Protein AF-A0AAU1CJ50-F1 (afdb_monomer)

Solvent-accessible surface area (backbone atoms only — not comparable to full-atom values): 8552 Å² total; per-residue (Å²): 119,63,68,63,53,50,53,51,49,48,51,52,57,50,61,73,61,29,76,66,49,53,54,51,51,51,51,50,52,53,47,51,55,50,50,52,50,53,51,52,48,53,52,51,46,53,56,50,56,58,50,45,58,58,47,55,56,42,44,78,74,64,59,56,73,67,63,52,53,52,50,53,53,50,55,47,50,51,51,51,51,53,52,51,52,53,49,50,50,52,51,50,51,54,45,23,54,51,28,36,74,74,72,71,43,68,76,66,90,72,60,70,73,57,57,51,52,52,53,49,49,53,48,66,51,51,52,54,50,49,51,51,45,54,52,49,64,74,61,55,71,78,66,62,77,69,63,75,76,76,123

Structure (mmCIF, N/CA/C/O backbone):
data_AF-A0AAU1CJ50-F1
#
_entry.id   AF-A0AAU1CJ50-F1
#
loop_
_atom_site.group_PDB
_atom_site.id
_atom_site.type_symbol
_atom_site.label_atom_id
_atom_site.label_alt_id
_atom_site.label_comp_id
_atom_site.label_asym_id
_atom_site.label_entity_id
_atom_site.label_seq_id
_atom_site.pdbx_PDB_ins_code
_atom_site.Cartn_x
_atom_site.Cartn_y
_atom_site.Cartn_z
_atom_site.occupancy
_atom_site.B_iso_or_equiv
_atom_site.auth_seq_id
_atom_site.auth_comp_id
_atom_site.auth_asym_id
_atom_site.auth_atom_id
_atom_site.pdbx_PDB_model_num
ATOM 1 N N . MET A 1 1 ? 45.209 -5.124 -31.151 1.00 57.28 1 MET A N 1
ATOM 2 C CA . MET A 1 1 ? 45.265 -4.950 -29.679 1.00 57.28 1 MET A CA 1
ATOM 3 C C . MET A 1 1 ? 43.941 -4.463 -29.084 1.00 57.28 1 MET A C 1
ATOM 5 O O . MET A 1 1 ? 43.739 -4.663 -27.900 1.00 57.28 1 MET A O 1
ATOM 9 N N . THR A 1 2 ? 43.022 -3.891 -29.872 1.00 67.06 2 THR A N 1
ATOM 10 C CA . THR A 1 2 ? 41.681 -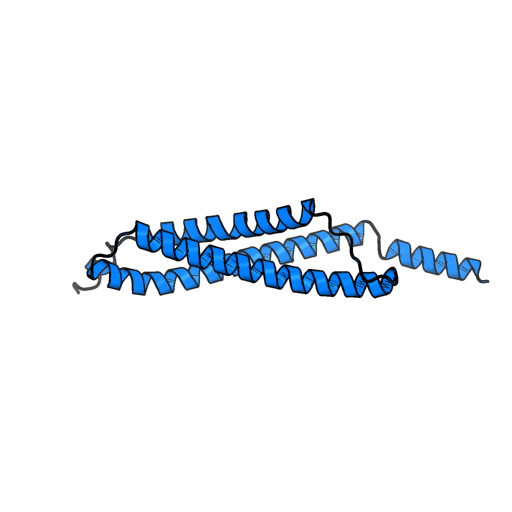3.463 -29.423 1.00 67.06 2 THR A CA 1
ATOM 11 C C . THR A 1 2 ? 40.728 -4.632 -29.157 1.00 67.06 2 THR A C 1
ATOM 13 O O . THR A 1 2 ? 40.098 -4.663 -28.112 1.00 67.06 2 THR A O 1
ATOM 16 N N . SER A 1 3 ? 40.728 -5.658 -30.016 1.00 68.81 3 SER A N 1
ATOM 17 C CA . SER A 1 3 ? 39.866 -6.843 -29.857 1.00 68.81 3 SER A CA 1
ATOM 18 C C . SER A 1 3 ? 40.075 -7.576 -28.522 1.00 68.81 3 SER A C 1
ATOM 20 O O . SER A 1 3 ? 39.105 -7.986 -27.900 1.00 68.81 3 SER A O 1
ATOM 22 N N . THR A 1 4 ? 41.308 -7.707 -28.023 1.00 73.81 4 THR A N 1
ATOM 23 C CA . THR A 1 4 ? 41.567 -8.358 -26.725 1.00 73.81 4 THR A CA 1
ATOM 24 C C . THR A 1 4 ? 41.073 -7.514 -25.546 1.00 73.81 4 THR A C 1
ATOM 26 O O . THR A 1 4 ? 40.629 -8.071 -24.547 1.00 73.81 4 THR A O 1
ATOM 29 N N . ALA A 1 5 ? 41.118 -6.183 -25.665 1.00 70.25 5 ALA A N 1
ATOM 30 C CA . ALA A 1 5 ? 40.579 -5.271 -24.658 1.00 70.25 5 ALA A CA 1
ATOM 31 C C . ALA A 1 5 ? 39.042 -5.276 -24.655 1.00 70.25 5 ALA A C 1
ATOM 33 O O . ALA A 1 5 ? 38.446 -5.276 -23.584 1.00 70.25 5 ALA A O 1
ATOM 34 N N . GLU A 1 6 ? 38.410 -5.363 -25.828 1.00 68.31 6 GLU A N 1
ATOM 35 C CA . GLU A 1 6 ? 36.956 -5.524 -25.968 1.00 68.31 6 GLU A CA 1
ATOM 36 C C . GLU A 1 6 ? 36.487 -6.865 -25.394 1.00 68.31 6 GLU A C 1
ATOM 38 O O . GLU A 1 6 ? 35.589 -6.879 -24.567 1.00 68.31 6 GLU A O 1
ATOM 43 N N . HIS A 1 7 ? 37.167 -7.979 -25.692 1.00 64.75 7 HIS A N 1
ATOM 44 C CA . HIS A 1 7 ? 36.810 -9.287 -25.122 1.00 64.75 7 HIS A CA 1
ATOM 45 C C . HIS A 1 7 ? 37.047 -9.357 -23.605 1.00 64.75 7 HIS A C 1
ATOM 47 O O . HIS A 1 7 ? 36.313 -10.049 -22.907 1.00 64.75 7 HIS A O 1
ATOM 53 N N . ALA A 1 8 ? 38.049 -8.647 -23.075 1.00 67.31 8 ALA A N 1
ATOM 54 C CA . ALA A 1 8 ? 38.261 -8.534 -21.632 1.00 67.31 8 ALA A CA 1
ATOM 55 C C . ALA A 1 8 ? 37.204 -7.639 -20.959 1.00 67.31 8 ALA A C 1
ATOM 57 O O . ALA A 1 8 ? 36.774 -7.949 -19.850 1.00 67.31 8 ALA A O 1
ATOM 58 N N . ALA A 1 9 ? 36.756 -6.570 -21.625 1.00 65.31 9 ALA A N 1
ATOM 59 C CA . ALA A 1 9 ? 35.679 -5.700 -21.157 1.00 65.31 9 ALA A CA 1
ATOM 60 C C . ALA A 1 9 ? 34.306 -6.390 -21.226 1.00 65.31 9 ALA A C 1
ATOM 62 O O . ALA A 1 9 ? 33.539 -6.298 -20.272 1.00 65.31 9 ALA A O 1
ATOM 63 N N . ASP A 1 10 ? 34.030 -7.150 -22.287 1.00 62.19 10 ASP A N 1
ATOM 64 C CA . ASP A 1 10 ? 32.819 -7.958 -22.438 1.00 62.19 10 ASP A CA 1
ATOM 65 C C . ASP A 1 10 ? 32.819 -9.138 -21.460 1.00 62.19 10 ASP A C 1
ATOM 67 O O . ASP A 1 10 ? 31.810 -9.389 -20.806 1.00 62.19 10 ASP A O 1
ATOM 71 N N . ALA A 1 11 ? 33.949 -9.825 -21.253 1.00 62.34 11 ALA A N 1
ATOM 72 C CA . ALA A 1 11 ? 34.062 -10.868 -20.230 1.00 62.34 11 ALA A CA 1
ATOM 73 C C . ALA A 1 11 ? 33.920 -10.303 -18.803 1.00 62.34 11 ALA A C 1
ATOM 75 O O . ALA A 1 11 ? 33.309 -10.946 -17.947 1.00 62.34 11 ALA A O 1
ATOM 76 N N . ALA A 1 12 ? 34.417 -9.090 -18.541 1.00 60.81 12 ALA A N 1
ATOM 77 C CA . ALA A 1 12 ? 34.213 -8.386 -17.273 1.00 60.81 12 ALA A CA 1
ATOM 78 C C . ALA A 1 12 ? 32.758 -7.905 -17.094 1.00 60.81 12 ALA A C 1
ATOM 80 O O . ALA A 1 12 ? 32.198 -8.038 -16.011 1.00 60.81 12 ALA A O 1
ATOM 81 N N . GLY A 1 13 ? 32.105 -7.410 -18.150 1.00 56.44 13 GLY A N 1
ATOM 82 C CA . GLY A 1 13 ? 30.698 -6.988 -18.122 1.00 56.44 13 GLY A CA 1
ATOM 83 C C . GLY A 1 13 ? 29.716 -8.156 -17.986 1.00 56.44 13 GLY A C 1
ATOM 84 O O . GLY A 1 13 ? 28.724 -8.058 -17.262 1.00 56.44 13 GLY A O 1
ATOM 85 N N . THR A 1 14 ? 30.030 -9.290 -18.618 1.00 57.28 14 THR A N 1
ATOM 86 C CA . THR A 1 14 ? 29.217 -10.516 -18.566 1.00 57.28 14 THR A CA 1
ATOM 87 C C . THR A 1 14 ? 29.408 -11.263 -17.241 1.00 57.28 14 THR A C 1
ATOM 89 O O . THR A 1 14 ? 28.458 -11.848 -16.735 1.00 57.28 14 THR A O 1
ATOM 92 N N . SER A 1 15 ? 30.594 -11.196 -16.618 1.00 54.75 15 SER A N 1
ATOM 93 C CA . SER A 1 15 ? 30.850 -11.825 -15.308 1.00 54.75 15 SER A CA 1
ATOM 94 C C . SER A 1 15 ? 30.248 -11.066 -14.117 1.00 54.75 15 SER A C 1
ATOM 96 O O . SER A 1 15 ? 29.893 -11.711 -13.135 1.00 54.75 15 SER A O 1
ATOM 98 N N . VAL A 1 16 ? 30.056 -9.743 -14.218 1.00 60.97 16 VAL A N 1
ATOM 99 C CA . VAL A 1 16 ? 29.367 -8.891 -13.212 1.00 60.97 16 VAL A CA 1
ATOM 100 C C . VAL A 1 16 ? 27.828 -8.977 -13.298 1.00 60.97 16 VAL A C 1
ATOM 102 O O . VAL A 1 16 ? 27.104 -8.462 -12.441 1.00 60.97 16 VAL A O 1
ATOM 105 N N . THR A 1 17 ? 27.309 -9.613 -14.351 1.00 65.50 17 THR A N 1
ATOM 106 C CA . THR A 1 17 ? 25.886 -9.962 -14.505 1.00 65.50 17 THR A CA 1
ATOM 107 C C . THR A 1 17 ? 25.764 -11.474 -14.680 1.00 65.50 17 THR A C 1
ATOM 109 O O . THR A 1 17 ? 25.088 -11.964 -15.581 1.00 65.50 17 THR A O 1
ATOM 112 N N . SER A 1 18 ? 26.471 -12.230 -13.841 1.00 73.38 18 SER A N 1
ATOM 113 C CA . SER A 1 18 ? 26.299 -13.681 -13.802 1.00 73.38 18 SER A CA 1
ATOM 114 C C . SER A 1 18 ? 24.932 -14.009 -13.190 1.00 73.38 18 SER A C 1
ATOM 116 O O . SER A 1 18 ? 24.414 -13.225 -12.389 1.00 73.38 18 SER A O 1
ATOM 118 N N . ASP A 1 19 ? 24.373 -15.196 -13.466 1.00 78.12 19 ASP A N 1
ATOM 119 C CA . ASP A 1 19 ? 23.182 -15.726 -12.759 1.00 78.12 19 ASP A CA 1
ATOM 120 C C . ASP A 1 19 ? 23.312 -15.587 -11.232 1.00 78.12 19 ASP A C 1
ATOM 122 O O . ASP A 1 19 ? 22.329 -15.413 -10.504 1.00 78.12 19 ASP A O 1
ATOM 126 N N . THR A 1 20 ? 24.569 -15.585 -10.776 1.00 82.06 20 THR A N 1
ATOM 127 C CA . THR A 1 20 ? 24.960 -15.343 -9.405 1.00 82.06 20 THR A CA 1
ATOM 128 C C . THR A 1 20 ? 24.490 -14.004 -8.838 1.00 82.06 20 THR A C 1
ATOM 130 O O . THR A 1 20 ? 23.821 -13.928 -7.805 1.00 82.06 20 THR A O 1
ATOM 133 N N . ASP A 1 21 ? 24.805 -12.924 -9.543 1.00 84.94 21 ASP A N 1
ATOM 134 C CA . ASP A 1 21 ? 24.485 -11.563 -9.117 1.00 84.94 21 ASP A CA 1
ATOM 135 C C . ASP A 1 21 ? 22.982 -11.297 -9.184 1.00 84.94 21 ASP A C 1
ATOM 137 O O . ASP A 1 21 ? 22.435 -10.558 -8.362 1.00 84.94 21 ASP A O 1
ATOM 141 N N . VAL A 1 22 ? 22.294 -11.927 -10.140 1.00 85.38 22 VAL A N 1
ATOM 142 C CA . VAL A 1 22 ? 20.846 -11.783 -10.304 1.00 85.38 22 VAL A CA 1
ATOM 143 C C . VAL A 1 22 ? 20.104 -12.374 -9.107 1.00 85.38 22 VAL A C 1
ATOM 145 O O . VAL A 1 22 ? 19.251 -11.685 -8.539 1.00 85.38 22 VAL A O 1
ATOM 148 N N . TRP A 1 23 ? 20.440 -13.597 -8.670 1.00 90.19 23 TRP A N 1
ATOM 149 C CA . TRP A 1 23 ? 19.796 -14.176 -7.481 1.00 90.19 23 TRP A CA 1
ATOM 150 C C . TRP A 1 23 ? 20.132 -13.353 -6.232 1.00 90.19 23 TRP A C 1
ATOM 152 O O . TRP A 1 23 ? 19.252 -13.142 -5.393 1.00 90.19 23 TRP A O 1
ATOM 162 N N . LEU A 1 24 ? 21.384 -12.891 -6.094 1.00 91.69 24 LEU A N 1
ATOM 163 C CA . LEU A 1 24 ? 21.836 -12.175 -4.902 1.00 91.69 24 LEU A CA 1
ATOM 164 C C . LEU A 1 24 ? 21.093 -10.841 -4.757 1.00 91.69 24 LEU A C 1
ATOM 166 O O . LEU A 1 24 ? 20.539 -10.557 -3.694 1.00 91.69 24 LEU A O 1
ATOM 170 N N . ARG A 1 25 ? 20.978 -10.077 -5.853 1.00 89.12 25 ARG A N 1
ATOM 171 C CA . ARG A 1 25 ? 20.198 -8.829 -5.904 1.00 89.12 25 ARG A CA 1
ATOM 172 C C . ARG A 1 25 ? 18.710 -9.075 -5.657 1.00 89.12 25 ARG A C 1
ATOM 174 O O . ARG A 1 25 ? 18.075 -8.316 -4.929 1.00 89.12 25 ARG A O 1
ATOM 181 N N . GLN A 1 26 ? 18.133 -10.141 -6.219 1.00 88.25 26 GLN A N 1
ATOM 182 C CA . GLN A 1 26 ? 16.733 -10.497 -5.951 1.00 88.25 26 GLN A CA 1
ATOM 183 C C . GLN A 1 26 ? 16.504 -10.866 -4.480 1.00 88.25 26 GLN A C 1
ATOM 185 O O . GLN A 1 26 ? 15.498 -10.458 -3.895 1.00 88.25 26 GLN A O 1
ATOM 190 N N . ALA A 1 27 ? 17.431 -11.603 -3.868 1.00 93.38 27 ALA A N 1
ATOM 191 C CA . ALA A 1 27 ? 17.369 -11.966 -2.458 1.00 93.38 27 ALA A CA 1
ATOM 192 C C . ALA A 1 27 ? 17.484 -10.733 -1.549 1.00 93.38 27 ALA A C 1
ATOM 194 O O . ALA A 1 27 ? 16.711 -10.612 -0.594 1.00 93.38 27 ALA A O 1
ATOM 195 N N . GLU A 1 28 ? 18.387 -9.804 -1.871 1.00 94.00 28 GLU A N 1
ATOM 196 C CA . GLU A 1 28 ? 18.545 -8.524 -1.176 1.00 94.00 28 GLU A CA 1
ATOM 197 C C . GLU A 1 28 ? 17.260 -7.690 -1.247 1.00 94.00 28 GLU A C 1
ATOM 199 O O . GLU A 1 28 ? 16.701 -7.329 -0.209 1.00 94.00 28 GLU A O 1
ATOM 204 N N . LEU A 1 29 ? 16.722 -7.462 -2.450 1.00 91.00 29 LEU A N 1
ATOM 205 C CA . LEU A 1 29 ? 15.466 -6.728 -2.634 1.00 91.00 29 LEU A CA 1
ATOM 206 C C . LEU A 1 29 ? 14.309 -7.390 -1.872 1.00 91.00 29 LEU A C 1
ATOM 208 O O . LEU A 1 29 ? 13.539 -6.710 -1.192 1.00 91.00 29 LEU A O 1
ATOM 212 N N . ALA A 1 30 ? 14.207 -8.721 -1.918 1.00 91.06 30 ALA A N 1
ATOM 213 C CA . ALA A 1 30 ? 13.189 -9.458 -1.175 1.00 91.06 30 ALA A CA 1
ATOM 214 C C . ALA A 1 30 ? 13.357 -9.327 0.348 1.00 91.06 30 ALA A C 1
ATOM 216 O O . ALA A 1 30 ? 12.365 -9.324 1.082 1.00 91.06 30 ALA A O 1
ATOM 217 N N . LEU A 1 31 ? 14.590 -9.256 0.856 1.00 96.00 31 LEU A N 1
ATOM 218 C CA . LEU A 1 31 ? 14.859 -9.019 2.274 1.00 96.00 31 LEU A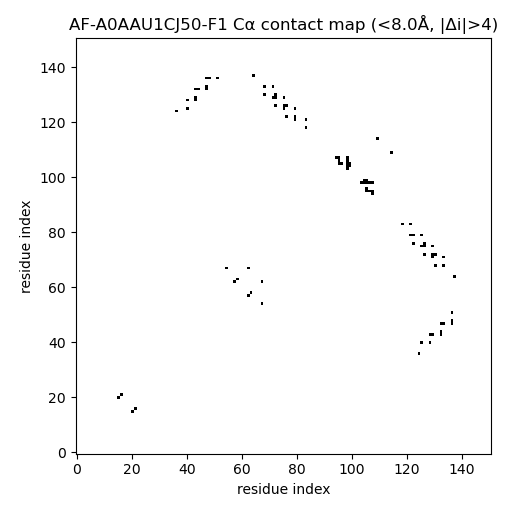 CA 1
ATOM 219 C C . LEU A 1 31 ? 14.467 -7.593 2.679 1.00 96.00 31 LEU A C 1
ATOM 221 O O . LEU A 1 31 ? 13.773 -7.430 3.681 1.00 96.00 31 LEU A O 1
ATOM 225 N N . LEU A 1 32 ? 14.832 -6.587 1.880 1.00 94.25 32 LEU A N 1
ATOM 226 C CA . LEU A 1 32 ? 14.493 -5.182 2.127 1.00 94.25 32 LEU A CA 1
ATOM 227 C C . LEU A 1 32 ? 12.978 -4.956 2.152 1.00 94.25 32 LEU A C 1
ATOM 229 O O . LEU A 1 32 ? 12.464 -4.336 3.082 1.00 94.25 32 LEU A O 1
ATOM 233 N N . VAL A 1 33 ? 12.246 -5.515 1.183 1.00 87.00 33 VAL A N 1
ATOM 234 C CA . VAL A 1 33 ? 10.777 -5.423 1.136 1.00 87.00 33 VAL A CA 1
ATOM 235 C C . VAL A 1 33 ? 10.148 -6.084 2.364 1.00 87.00 33 VAL A C 1
ATOM 237 O O . VAL A 1 33 ? 9.249 -5.511 2.980 1.00 87.00 33 VAL A O 1
ATOM 240 N N . ARG A 1 34 ? 10.637 -7.264 2.770 1.00 90.31 34 ARG A N 1
ATOM 241 C CA . ARG A 1 34 ? 10.150 -7.952 3.978 1.00 90.31 34 ARG A CA 1
ATOM 242 C C . ARG A 1 34 ? 10.446 -7.164 5.249 1.00 90.31 34 ARG A C 1
ATOM 244 O O . ARG A 1 34 ? 9.566 -7.034 6.096 1.00 90.31 34 ARG A O 1
ATOM 251 N N . PHE A 1 35 ? 11.649 -6.614 5.374 1.00 93.31 35 PHE A N 1
ATOM 252 C CA . PHE A 1 35 ? 12.028 -5.778 6.507 1.00 93.31 35 PHE A CA 1
ATOM 253 C C . PHE A 1 35 ? 11.143 -4.529 6.605 1.00 93.31 35 PHE A C 1
ATOM 255 O O . PHE A 1 35 ? 10.580 -4.255 7.665 1.00 93.31 35 PHE A O 1
ATOM 262 N N . ALA A 1 36 ? 10.949 -3.816 5.492 1.00 87.38 36 ALA A N 1
ATOM 263 C CA . ALA A 1 36 ? 10.081 -2.644 5.434 1.00 87.38 36 ALA A CA 1
ATOM 264 C C . ALA A 1 36 ? 8.630 -2.989 5.804 1.00 87.38 36 ALA A C 1
ATOM 266 O O . ALA A 1 36 ? 7.988 -2.245 6.549 1.00 87.38 36 ALA A O 1
ATOM 267 N N . ALA A 1 37 ? 8.129 -4.140 5.344 1.00 84.25 37 ALA A N 1
ATOM 268 C CA . ALA A 1 37 ? 6.800 -4.623 5.699 1.00 84.25 37 ALA A CA 1
ATOM 269 C C . ALA A 1 37 ? 6.661 -4.852 7.212 1.00 84.25 37 ALA A C 1
ATOM 271 O O . ALA A 1 37 ? 5.736 -4.323 7.826 1.00 84.25 37 ALA A O 1
ATOM 272 N N . VAL A 1 38 ? 7.603 -5.572 7.831 1.00 87.50 38 VAL A N 1
ATOM 273 C CA . VAL A 1 38 ? 7.600 -5.827 9.283 1.00 87.50 38 VAL A CA 1
ATOM 274 C C . VAL A 1 38 ? 7.720 -4.526 10.079 1.00 87.50 38 VAL A C 1
ATOM 276 O O . VAL A 1 38 ? 6.967 -4.320 11.028 1.00 87.50 38 VAL A O 1
ATOM 279 N N . SER A 1 3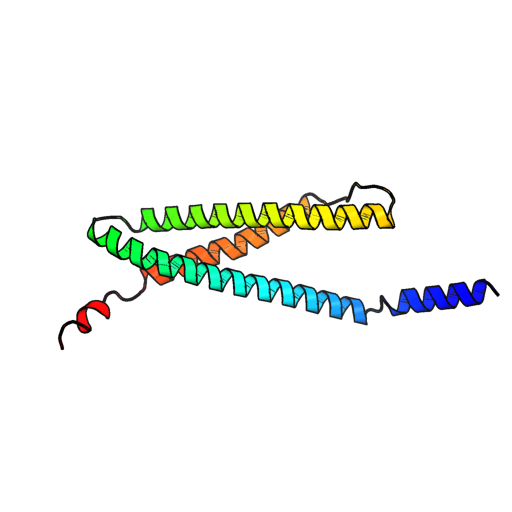9 ? 8.617 -3.624 9.677 1.00 87.44 39 SER A N 1
ATOM 280 C CA . SER A 1 39 ? 8.788 -2.315 10.318 1.00 87.44 39 SER A CA 1
ATOM 281 C C . SER A 1 39 ? 7.505 -1.480 10.258 1.00 87.44 39 SER A C 1
ATOM 283 O O . SER A 1 39 ? 7.074 -0.940 11.275 1.00 87.44 39 SER A O 1
ATOM 285 N N . THR A 1 40 ? 6.842 -1.449 9.099 1.00 84.12 40 THR A N 1
ATOM 286 C CA . THR A 1 40 ? 5.565 -0.742 8.916 1.00 84.12 40 THR A CA 1
ATOM 287 C C . THR A 1 40 ? 4.481 -1.308 9.827 1.00 84.12 40 THR A C 1
ATOM 289 O O . THR A 1 40 ? 3.785 -0.546 10.497 1.00 84.12 40 THR A O 1
ATOM 292 N N . VAL A 1 41 ? 4.357 -2.640 9.892 1.00 80.88 41 VAL A N 1
ATOM 293 C CA . VAL A 1 41 ? 3.409 -3.311 10.794 1.00 80.88 41 VAL A CA 1
ATOM 294 C C . VAL A 1 41 ? 3.706 -2.944 12.245 1.00 80.88 41 VAL A C 1
ATOM 296 O O . VAL A 1 41 ? 2.791 -2.566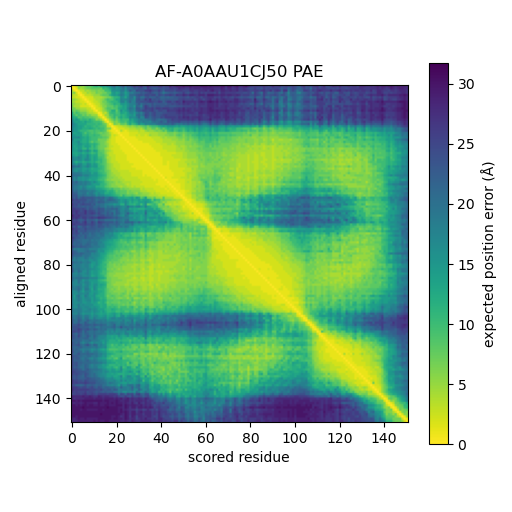 12.970 1.00 80.88 41 VAL A O 1
ATOM 299 N N . ASN A 1 42 ? 4.972 -2.984 12.660 1.00 85.94 42 ASN A N 1
ATOM 300 C CA . ASN A 1 42 ? 5.371 -2.628 14.019 1.00 85.94 42 ASN A CA 1
ATOM 301 C C . ASN A 1 42 ? 4.994 -1.179 14.379 1.00 85.94 42 ASN A C 1
ATOM 303 O O . ASN A 1 42 ? 4.407 -0.933 15.432 1.00 85.94 42 ASN A O 1
ATOM 307 N N . THR A 1 43 ? 5.264 -0.221 13.491 1.00 84.44 43 THR A N 1
ATOM 308 C CA . THR A 1 43 ? 4.872 1.182 13.695 1.00 84.44 43 THR A CA 1
ATOM 309 C C . THR A 1 43 ? 3.360 1.334 13.789 1.00 84.44 43 THR A C 1
ATOM 311 O O . THR A 1 43 ? 2.853 2.042 14.655 1.00 84.44 43 THR A O 1
ATOM 314 N N . LEU A 1 44 ? 2.620 0.645 12.927 1.00 77.75 44 LEU A N 1
ATOM 315 C CA . LEU A 1 44 ? 1.168 0.713 12.918 1.00 77.75 44 LEU A CA 1
ATOM 316 C C . LEU A 1 44 ? 0.551 0.140 14.202 1.00 77.75 44 LEU A C 1
ATOM 318 O O . LEU A 1 44 ? -0.410 0.704 14.734 1.00 77.75 44 LEU A O 1
ATOM 322 N N . VAL A 1 45 ? 1.133 -0.942 14.727 1.00 79.06 45 VAL A N 1
ATOM 323 C CA . VAL A 1 45 ? 0.787 -1.499 16.040 1.00 79.06 45 VAL A CA 1
ATOM 324 C C . VAL A 1 45 ? 1.024 -0.466 17.139 1.00 79.06 45 VAL A C 1
ATOM 326 O O . VAL A 1 45 ? 0.118 -0.221 17.935 1.00 79.06 45 VAL A O 1
ATOM 329 N N . ALA A 1 46 ? 2.184 0.195 17.144 1.00 80.81 46 ALA A N 1
ATOM 330 C CA . ALA A 1 46 ? 2.507 1.229 18.127 1.00 80.81 46 ALA A CA 1
ATOM 331 C C . ALA A 1 46 ? 1.526 2.419 18.079 1.00 80.81 46 ALA A C 1
ATOM 333 O O . ALA A 1 46 ? 0.979 2.803 19.112 1.00 80.81 46 ALA A O 1
ATOM 334 N N . VAL A 1 47 ? 1.234 2.953 16.886 1.00 78.31 47 VAL A N 1
ATOM 335 C CA . VAL A 1 47 ? 0.282 4.069 16.703 1.00 78.31 47 VAL A CA 1
ATOM 336 C C . VAL A 1 47 ? -1.124 3.683 17.168 1.00 78.31 47 VAL A C 1
ATOM 338 O O . VAL A 1 47 ? -1.792 4.452 17.860 1.00 78.31 47 VAL A O 1
ATOM 341 N N . THR A 1 48 ? -1.576 2.472 16.834 1.00 72.75 48 THR A N 1
ATOM 342 C CA . THR A 1 48 ? -2.909 1.998 17.235 1.00 72.75 48 THR A CA 1
ATOM 343 C C . THR A 1 48 ? -3.008 1.785 18.748 1.00 72.75 48 THR A C 1
ATOM 345 O O . THR A 1 48 ? -4.054 2.061 19.336 1.00 72.75 48 THR A O 1
ATOM 348 N N . ALA A 1 49 ? -1.935 1.318 19.395 1.00 72.31 49 ALA A N 1
ATOM 349 C CA . ALA A 1 49 ? -1.895 1.122 20.843 1.00 72.31 49 ALA A CA 1
ATOM 350 C C . ALA A 1 49 ? -2.017 2.447 21.616 1.00 72.31 49 ALA A C 1
ATOM 352 O O . ALA A 1 49 ? -2.756 2.507 22.600 1.00 72.31 49 ALA A O 1
ATOM 353 N N . GLU A 1 50 ? -1.372 3.519 21.143 1.00 71.19 50 GLU A N 1
ATOM 354 C CA . GLU A 1 50 ? -1.513 4.860 21.732 1.00 71.19 50 GLU A CA 1
ATOM 355 C C . GLU A 1 50 ? -2.956 5.372 21.587 1.00 71.19 50 GLU A C 1
ATOM 357 O O . GLU A 1 50 ? -3.607 5.744 22.566 1.00 71.19 50 GLU A O 1
ATOM 362 N N . ARG A 1 51 ? -3.525 5.244 20.381 1.00 72.00 51 ARG A N 1
ATOM 363 C CA . ARG A 1 51 ? -4.928 5.589 20.094 1.00 72.00 51 ARG A CA 1
ATOM 364 C C . ARG A 1 51 ? -5.931 4.776 20.921 1.00 72.00 51 ARG A C 1
ATOM 366 O O . ARG A 1 51 ? -7.030 5.257 21.193 1.00 72.00 51 ARG A O 1
ATOM 373 N N . HIS A 1 52 ? -5.589 3.560 21.356 1.00 66.38 52 HIS A N 1
ATOM 374 C CA . HIS A 1 52 ? -6.464 2.745 22.206 1.00 66.38 52 HIS A CA 1
ATOM 375 C C . HIS A 1 52 ? -6.688 3.378 23.588 1.00 66.38 52 HIS A C 1
ATOM 377 O O . HIS A 1 52 ? -7.798 3.296 24.118 1.00 66.38 52 HIS A O 1
ATOM 383 N N . ARG A 1 53 ? -5.683 4.062 24.155 1.00 64.69 53 ARG A N 1
ATOM 384 C CA . ARG A 1 53 ? -5.834 4.805 25.419 1.00 64.69 53 ARG A CA 1
ATOM 385 C C . ARG A 1 53 ? -6.817 5.968 25.266 1.00 64.69 53 ARG A C 1
ATOM 387 O O . ARG A 1 53 ? -7.709 6.123 26.096 1.00 64.69 53 ARG A O 1
ATOM 394 N N . GLU A 1 54 ? -6.735 6.703 24.159 1.00 70.94 54 GLU A N 1
ATOM 395 C CA . GLU A 1 54 ? -7.681 7.778 23.814 1.00 70.94 54 GLU A CA 1
ATOM 396 C C . GLU A 1 54 ? -9.105 7.232 23.581 1.00 70.94 54 GLU A C 1
ATOM 398 O O . GLU A 1 54 ? -10.094 7.796 24.056 1.00 70.94 54 GLU A O 1
ATOM 403 N N . CYS A 1 55 ? -9.222 6.084 22.902 1.00 67.62 55 CYS A N 1
ATOM 404 C CA . CYS A 1 55 ? -10.495 5.399 22.667 1.00 67.62 55 CYS A CA 1
ATOM 405 C C . CYS A 1 55 ? -11.136 4.882 23.953 1.00 67.62 55 CYS A C 1
ATOM 407 O O . CYS A 1 55 ? -12.358 4.923 24.077 1.00 67.62 55 CYS A O 1
ATOM 409 N N . ALA A 1 56 ? -10.345 4.375 24.900 1.00 67.25 56 ALA A N 1
ATOM 410 C CA . ALA A 1 56 ? -10.846 3.925 26.194 1.00 67.25 56 ALA A CA 1
ATOM 411 C C . ALA A 1 56 ? -11.513 5.084 26.952 1.00 67.25 56 ALA A C 1
ATOM 413 O O . ALA A 1 56 ? -12.614 4.911 27.474 1.00 67.25 56 ALA A O 1
ATOM 414 N N . VAL A 1 57 ? -10.921 6.282 26.900 1.00 68.88 57 VAL A N 1
ATOM 415 C CA . VAL A 1 57 ? -11.510 7.512 27.456 1.00 68.88 57 VAL A CA 1
ATOM 416 C C . VAL A 1 57 ? -12.777 7.926 26.694 1.00 68.88 57 VAL A C 1
ATOM 418 O O . VAL A 1 57 ? -13.801 8.199 27.316 1.00 68.88 57 VAL A O 1
ATOM 421 N N . MET A 1 58 ? -12.777 7.889 25.357 1.00 67.50 58 MET A N 1
ATOM 422 C CA . MET A 1 58 ? -13.974 8.189 24.547 1.00 67.50 58 MET A CA 1
ATOM 423 C C . MET A 1 58 ? -15.109 7.159 24.694 1.00 67.50 58 MET A C 1
ATOM 425 O O . MET A 1 58 ? -16.282 7.472 24.494 1.00 67.50 58 MET A O 1
ATOM 429 N N . ARG A 1 59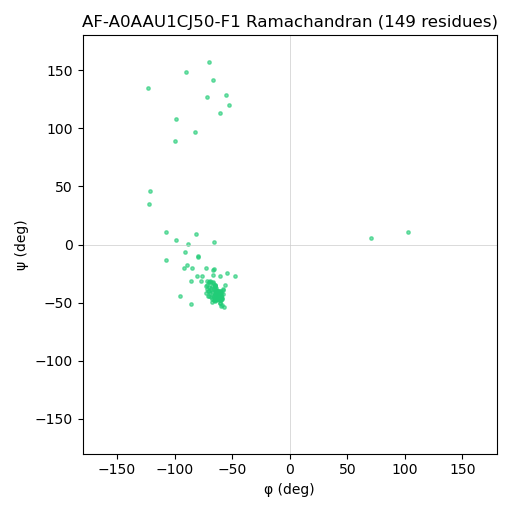 ? -14.799 5.906 25.039 1.00 68.19 59 ARG A N 1
ATOM 430 C CA . ARG A 1 59 ? -15.821 4.890 25.335 1.00 68.19 59 ARG A CA 1
ATOM 431 C C . ARG A 1 59 ? -16.515 5.157 26.664 1.00 68.19 59 ARG A C 1
ATOM 433 O O . ARG A 1 59 ? -17.705 4.872 26.764 1.00 68.19 59 ARG A O 1
ATOM 440 N N . LEU A 1 60 ? -15.819 5.743 27.639 1.00 69.44 60 LEU A N 1
ATOM 441 C CA . LEU A 1 60 ? -16.434 6.218 28.882 1.00 69.44 60 LEU A CA 1
ATOM 442 C C . LEU A 1 60 ? -17.395 7.394 28.632 1.00 69.44 60 LEU A C 1
ATOM 444 O O . LEU A 1 60 ? -18.317 7.596 29.414 1.00 69.44 60 LEU A O 1
ATOM 448 N N . THR A 1 61 ? -17.236 8.112 27.514 1.00 75.25 61 THR A N 1
ATOM 449 C CA . THR A 1 61 ? -18.148 9.180 27.069 1.00 75.25 61 THR A CA 1
ATOM 450 C C . THR A 1 61 ? -19.169 8.740 26.005 1.00 75.25 61 THR A C 1
ATOM 452 O O . THR A 1 61 ? -19.970 9.560 25.563 1.00 75.25 61 THR A O 1
ATOM 455 N N . GLY A 1 62 ? -19.206 7.451 25.627 1.00 73.44 62 GLY A N 1
ATOM 456 C CA . GLY A 1 62 ? -20.275 6.856 24.806 1.00 73.44 62 GLY A CA 1
ATOM 457 C C . GLY A 1 62 ? -19.970 6.610 23.319 1.00 73.44 62 GLY A C 1
ATOM 458 O O . GLY A 1 62 ? -20.884 6.277 22.563 1.00 73.44 62 GLY A O 1
ATOM 459 N N . ALA A 1 63 ? -18.720 6.735 22.861 1.00 71.81 63 ALA A N 1
ATOM 460 C CA . ALA A 1 63 ? -18.369 6.488 21.456 1.00 71.81 63 ALA A CA 1
ATOM 461 C C . ALA A 1 63 ? -18.535 5.007 21.029 1.00 71.81 63 ALA A C 1
ATOM 463 O O . ALA A 1 63 ? -18.195 4.076 21.766 1.00 71.81 63 ALA A O 1
ATOM 464 N N . THR A 1 64 ? -19.018 4.771 19.799 1.00 74.06 64 THR A N 1
ATOM 465 C CA . THR A 1 64 ? -19.291 3.419 19.266 1.00 74.06 64 THR A CA 1
ATOM 466 C C . THR A 1 64 ? -18.088 2.801 18.530 1.00 74.06 64 THR A C 1
ATOM 468 O O . THR A 1 64 ? -17.305 3.490 17.876 1.00 74.06 64 THR A O 1
ATOM 471 N N . ARG A 1 65 ? -17.956 1.462 18.576 1.00 66.06 65 ARG A N 1
ATOM 472 C CA . ARG A 1 65 ? -16.846 0.695 17.954 1.00 66.06 65 ARG A CA 1
ATOM 473 C C . ARG A 1 65 ? -16.688 0.938 16.445 1.00 66.06 65 ARG A C 1
ATOM 475 O O . ARG A 1 65 ? -15.568 0.952 15.943 1.00 66.06 65 ARG A O 1
ATOM 482 N N . GLY A 1 66 ? -17.793 1.139 15.725 1.00 68.25 66 GLY A N 1
ATOM 483 C CA . GLY A 1 66 ? -17.769 1.394 14.280 1.00 68.25 66 GLY A CA 1
ATOM 484 C C . GLY A 1 66 ? -17.165 2.753 13.917 1.00 68.25 66 GLY A C 1
ATOM 485 O O . GLY A 1 66 ? -16.487 2.871 12.899 1.00 68.25 66 GLY A O 1
ATOM 486 N N . GLN A 1 67 ? -17.346 3.762 14.772 1.00 72.75 67 GLN A N 1
ATOM 487 C CA . GLN A 1 67 ? -16.802 5.105 14.561 1.00 72.75 67 GLN A CA 1
ATOM 488 C C . GLN A 1 67 ? -15.272 5.111 14.681 1.00 72.75 67 GLN A C 1
ATOM 490 O O . GLN A 1 67 ? -14.589 5.742 13.875 1.00 72.75 67 GLN A O 1
ATOM 495 N N . LEU A 1 68 ? -14.751 4.317 15.618 1.00 70.75 68 LEU A N 1
ATOM 496 C CA . LEU A 1 68 ? -13.320 4.109 15.832 1.00 70.75 68 LEU A CA 1
ATOM 497 C C . LEU A 1 68 ? -12.667 3.354 14.672 1.00 70.75 68 LEU A C 1
ATOM 499 O O . LEU A 1 68 ? -11.673 3.818 14.118 1.00 70.75 68 LEU A O 1
ATOM 503 N N . LEU A 1 69 ? -13.255 2.232 14.243 1.00 73.06 69 LEU A N 1
ATOM 504 C CA . LEU A 1 69 ? -12.727 1.473 13.105 1.00 73.06 69 LEU A CA 1
ATOM 505 C C . LEU A 1 69 ? -12.733 2.305 11.818 1.00 73.06 69 LEU A C 1
ATOM 507 O O . LEU A 1 69 ? -11.751 2.276 11.084 1.00 73.06 69 LEU A O 1
ATOM 511 N N . ARG A 1 70 ? -13.783 3.103 11.571 1.00 79.31 70 ARG A N 1
ATOM 512 C CA . ARG A 1 70 ? -13.848 3.974 10.388 1.00 79.31 70 ARG A CA 1
ATOM 513 C C . ARG A 1 70 ? -12.752 5.043 10.394 1.00 79.31 70 ARG A C 1
ATOM 515 O O . ARG A 1 70 ? -12.147 5.301 9.356 1.00 79.31 70 ARG A O 1
ATOM 522 N N . MET A 1 71 ? -12.478 5.640 11.554 1.00 79.69 71 MET A N 1
ATOM 523 C CA . MET A 1 71 ? -11.400 6.619 11.715 1.00 79.69 71 MET A CA 1
ATOM 524 C C . MET A 1 71 ? -10.026 5.988 11.460 1.00 79.69 71 MET A C 1
ATOM 526 O O . MET A 1 71 ? -9.268 6.509 10.647 1.00 79.69 71 MET A O 1
ATOM 530 N N . LEU A 1 72 ? -9.748 4.828 12.064 1.00 74.44 72 LEU A N 1
ATOM 531 C CA . LEU A 1 72 ? -8.486 4.106 11.867 1.00 74.44 72 LEU A CA 1
ATOM 532 C C . LEU A 1 72 ? -8.289 3.686 10.406 1.00 74.44 72 LEU A C 1
ATOM 534 O O . LEU A 1 72 ? -7.194 3.823 9.867 1.00 74.44 72 LEU A O 1
ATOM 538 N N . THR A 1 73 ? -9.350 3.232 9.729 1.00 75.62 73 THR A N 1
ATOM 539 C CA . THR A 1 73 ? -9.265 2.917 8.296 1.00 75.62 73 THR A CA 1
ATOM 540 C C . THR A 1 73 ? -8.986 4.151 7.441 1.00 75.62 73 THR A C 1
ATOM 542 O O . THR A 1 73 ? -8.255 4.048 6.462 1.00 75.62 73 THR A O 1
ATOM 545 N N . ALA A 1 74 ? -9.519 5.323 7.800 1.00 81.38 74 ALA A N 1
ATOM 546 C CA . ALA A 1 74 ? -9.247 6.558 7.068 1.00 81.38 74 ALA A CA 1
ATOM 547 C C . ALA A 1 74 ? -7.798 7.032 7.273 1.00 81.38 74 ALA A C 1
ATOM 549 O O . ALA A 1 74 ? -7.123 7.368 6.304 1.00 81.38 74 ALA A O 1
ATOM 550 N N . GLU A 1 75 ? -7.298 7.002 8.510 1.00 79.94 75 GLU A N 1
ATOM 551 C CA . GLU A 1 75 ? -5.909 7.352 8.842 1.00 79.94 75 GLU A CA 1
ATOM 552 C C . GLU A 1 75 ? -4.913 6.420 8.137 1.00 79.94 75 GLU A C 1
ATOM 554 O O . GLU A 1 75 ? -3.922 6.867 7.554 1.00 79.94 75 GLU A O 1
ATOM 559 N N . ALA A 1 76 ? -5.230 5.128 8.093 1.00 77.50 76 ALA A N 1
ATOM 560 C CA . ALA A 1 76 ? -4.485 4.141 7.331 1.00 77.50 76 ALA A CA 1
ATOM 561 C C . ALA A 1 76 ? -4.457 4.424 5.830 1.00 77.50 76 ALA A C 1
ATOM 563 O O . ALA A 1 76 ? -3.385 4.426 5.235 1.00 77.50 76 ALA A O 1
ATOM 564 N N . LEU A 1 77 ? -5.620 4.676 5.219 1.00 81.62 77 LEU A N 1
ATOM 565 C CA . LEU A 1 77 ? -5.710 4.987 3.792 1.00 81.62 77 LEU A CA 1
ATOM 566 C C . LEU A 1 77 ? -4.905 6.239 3.442 1.00 81.62 77 LEU A C 1
ATOM 568 O O . LEU A 1 77 ? -4.196 6.243 2.438 1.00 81.62 77 LEU A O 1
ATOM 572 N N . LEU A 1 78 ? -4.969 7.273 4.285 1.00 84.56 78 LEU A N 1
ATOM 573 C CA . LEU A 1 78 ? -4.167 8.483 4.118 1.00 84.56 78 LEU A CA 1
ATOM 574 C C . LEU A 1 78 ? -2.670 8.181 4.228 1.00 84.56 78 LEU A C 1
ATOM 576 O O . LEU A 1 78 ? -1.899 8.612 3.375 1.00 84.56 78 LEU A O 1
ATOM 580 N N . THR A 1 79 ? -2.261 7.393 5.223 1.00 83.00 79 THR A N 1
ATOM 581 C CA . THR A 1 79 ? -0.856 6.996 5.409 1.00 83.00 79 THR A CA 1
ATOM 582 C C . THR A 1 79 ? -0.339 6.194 4.213 1.00 83.00 79 THR A C 1
ATOM 584 O O . THR A 1 79 ? 0.736 6.489 3.692 1.00 83.00 79 THR A O 1
ATOM 587 N N . THR A 1 80 ? -1.119 5.224 3.719 1.00 81.69 80 THR A N 1
ATOM 588 C CA . THR A 1 80 ? -0.790 4.458 2.509 1.00 81.69 80 THR A CA 1
ATOM 589 C C . THR A 1 80 ? -0.692 5.370 1.292 1.00 81.69 80 THR A C 1
ATOM 591 O O . THR A 1 80 ? 0.271 5.262 0.539 1.00 81.69 80 THR A O 1
ATOM 594 N N . ALA A 1 81 ? -1.645 6.286 1.100 1.00 84.38 81 ALA A N 1
ATOM 595 C CA . ALA A 1 81 ? -1.635 7.213 -0.028 1.00 84.38 81 ALA A CA 1
ATOM 596 C C . ALA A 1 81 ? -0.384 8.102 -0.018 1.00 84.38 81 ALA A C 1
ATOM 598 O O . ALA A 1 81 ? 0.300 8.210 -1.035 1.00 84.38 81 ALA A O 1
ATOM 599 N N . VAL A 1 82 ? -0.037 8.679 1.135 1.00 87.06 82 VAL A N 1
ATOM 600 C CA . VAL A 1 82 ? 1.171 9.502 1.292 1.00 87.06 82 VAL A CA 1
ATOM 601 C C . VAL A 1 82 ? 2.433 8.677 1.038 1.00 87.06 82 VAL A C 1
ATOM 603 O O . VAL A 1 82 ? 3.294 9.105 0.273 1.00 87.06 82 VAL A O 1
ATOM 606 N N . GLY A 1 83 ? 2.530 7.474 1.610 1.00 85.00 83 GLY A N 1
ATOM 607 C CA . GLY A 1 83 ? 3.674 6.583 1.399 1.00 85.00 83 GLY A CA 1
ATOM 608 C C . GLY A 1 83 ? 3.859 6.189 -0.069 1.00 85.00 83 GLY A C 1
ATOM 609 O O . GLY A 1 83 ? 4.973 6.248 -0.587 1.00 85.00 83 GLY A O 1
ATOM 610 N N . VAL A 1 84 ? 2.767 5.856 -0.764 1.00 85.00 84 VAL A N 1
ATOM 611 C CA . VAL A 1 84 ? 2.771 5.541 -2.202 1.00 85.00 84 VAL A CA 1
ATOM 612 C C . VAL A 1 84 ? 3.211 6.746 -3.028 1.00 85.00 84 VAL A C 1
ATOM 614 O O . VAL A 1 84 ? 4.042 6.587 -3.918 1.00 85.00 84 VAL A O 1
ATOM 617 N N . LEU A 1 85 ? 2.696 7.944 -2.738 1.00 88.56 85 LEU A N 1
ATOM 618 C CA . LEU A 1 85 ? 3.066 9.164 -3.462 1.00 88.56 85 LEU A CA 1
ATOM 619 C C . LEU A 1 85 ? 4.553 9.492 -3.297 1.00 88.56 85 LEU A C 1
ATOM 621 O O . LEU A 1 85 ? 5.235 9.760 -4.285 1.00 88.56 85 LEU A O 1
ATOM 625 N N . ILE A 1 86 ? 5.069 9.422 -2.067 1.00 89.94 86 ILE A N 1
ATOM 626 C CA . ILE A 1 86 ? 6.489 9.665 -1.783 1.00 89.94 86 ILE A CA 1
ATOM 627 C C . ILE A 1 86 ? 7.354 8.597 -2.462 1.00 89.94 86 ILE A C 1
ATOM 629 O O . ILE A 1 86 ? 8.319 8.933 -3.145 1.00 89.94 86 ILE A O 1
ATOM 633 N N . GLY A 1 87 ? 6.993 7.318 -2.331 1.00 85.56 87 GLY A N 1
ATOM 634 C CA . GLY A 1 87 ? 7.717 6.218 -2.969 1.00 85.56 87 GLY A CA 1
ATOM 635 C C . GLY A 1 87 ? 7.749 6.344 -4.493 1.00 85.56 87 GLY A C 1
ATOM 636 O O . GLY A 1 87 ? 8.810 6.199 -5.098 1.00 85.56 87 GLY A O 1
ATOM 637 N N . ALA A 1 88 ? 6.616 6.688 -5.111 1.00 84.12 88 ALA A N 1
ATOM 638 C CA . ALA A 1 88 ? 6.519 6.925 -6.548 1.00 84.12 88 ALA A CA 1
ATOM 639 C C . ALA A 1 88 ? 7.384 8.111 -6.997 1.00 84.12 88 ALA A C 1
ATOM 641 O O . ALA A 1 88 ? 8.042 8.019 -8.031 1.00 84.12 88 ALA A O 1
ATOM 642 N N . ALA A 1 89 ? 7.438 9.194 -6.216 1.00 86.88 89 ALA A N 1
ATOM 643 C CA . ALA A 1 89 ? 8.301 10.335 -6.508 1.00 86.88 89 ALA A CA 1
ATOM 644 C C . ALA A 1 89 ? 9.793 9.961 -6.446 1.00 86.88 89 ALA A C 1
ATOM 646 O O . ALA A 1 89 ? 10.551 10.310 -7.350 1.00 86.88 89 ALA A O 1
ATOM 647 N N . VAL A 1 9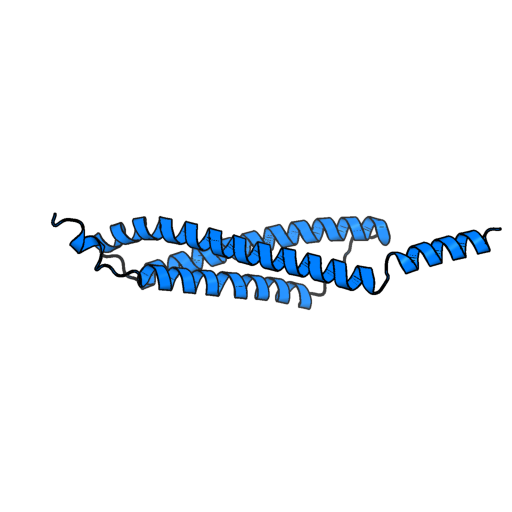0 ? 10.212 9.207 -5.422 1.00 88.44 90 VAL A N 1
ATOM 648 C CA . VAL A 1 90 ? 11.605 8.752 -5.262 1.00 88.44 90 VAL A CA 1
ATOM 649 C C . VAL A 1 90 ? 12.009 7.798 -6.386 1.00 88.44 90 VAL A C 1
ATOM 651 O O . VAL A 1 90 ? 13.046 7.997 -7.019 1.00 88.44 90 VAL A O 1
ATOM 654 N N . VAL A 1 91 ? 11.179 6.790 -6.675 1.00 85.00 91 VAL A N 1
ATOM 655 C CA . VAL A 1 91 ? 11.416 5.841 -7.776 1.00 85.00 91 VAL A CA 1
ATOM 656 C C . VAL A 1 91 ? 11.423 6.560 -9.120 1.00 85.00 91 VAL A C 1
ATOM 658 O O . VAL A 1 91 ? 12.300 6.299 -9.940 1.00 85.00 91 VAL A O 1
ATOM 661 N N . GLY A 1 92 ? 10.490 7.490 -9.339 1.00 81.88 92 GLY A N 1
ATOM 662 C CA . GLY A 1 92 ? 10.426 8.298 -10.553 1.00 81.88 92 GLY A CA 1
ATOM 663 C C . GLY A 1 92 ? 11.697 9.118 -10.762 1.00 81.88 92 GLY A C 1
ATOM 664 O O . GLY A 1 92 ? 12.266 9.087 -11.849 1.00 81.88 92 GLY A O 1
ATOM 665 N N . ALA A 1 93 ? 12.196 9.778 -9.715 1.00 83.81 93 ALA A N 1
ATOM 666 C CA . ALA A 1 93 ? 13.438 10.544 -9.775 1.00 83.81 93 ALA A CA 1
ATOM 667 C C . ALA A 1 93 ? 14.663 9.652 -10.042 1.00 83.81 93 ALA A C 1
ATOM 669 O O . ALA A 1 93 ? 15.467 9.960 -10.923 1.00 83.81 93 ALA A O 1
ATOM 670 N N . ALA A 1 94 ? 14.790 8.527 -9.331 1.00 83.50 94 ALA A N 1
ATOM 671 C CA . ALA A 1 94 ? 15.899 7.590 -9.514 1.00 83.50 94 ALA A CA 1
ATOM 672 C C . ALA A 1 94 ? 15.890 6.952 -10.915 1.00 83.50 94 ALA A C 1
ATOM 674 O O . ALA A 1 94 ? 16.928 6.876 -11.574 1.00 83.50 94 ALA A O 1
ATOM 675 N N . SER A 1 95 ? 14.714 6.540 -11.396 1.00 80.81 95 SER A N 1
ATOM 676 C CA . SER A 1 95 ? 14.538 5.955 -12.727 1.00 80.81 95 SER A CA 1
ATOM 677 C C . SER A 1 95 ? 14.793 6.975 -13.835 1.00 80.81 95 SER A C 1
ATOM 679 O O . SER A 1 95 ? 15.471 6.649 -14.806 1.00 80.81 95 SER A O 1
ATOM 681 N N . ALA A 1 96 ? 14.329 8.219 -13.677 1.00 78.88 96 ALA A N 1
ATOM 682 C CA . ALA A 1 96 ? 14.617 9.293 -14.622 1.00 78.88 96 ALA A CA 1
ATOM 683 C C . ALA A 1 96 ? 16.122 9.588 -14.691 1.00 78.88 96 ALA A C 1
ATOM 685 O O . ALA A 1 96 ? 16.671 9.635 -15.788 1.00 78.88 96 ALA A O 1
ATOM 686 N N . ALA A 1 97 ? 16.805 9.700 -13.546 1.00 81.31 97 ALA A N 1
ATOM 687 C CA . ALA A 1 97 ? 18.253 9.911 -13.499 1.00 81.31 97 ALA A CA 1
ATOM 688 C C . ALA A 1 97 ? 19.018 8.775 -14.200 1.00 81.31 97 ALA A C 1
ATOM 690 O O . ALA A 1 97 ? 19.879 9.025 -15.047 1.00 81.31 97 ALA A O 1
ATOM 691 N N . PHE A 1 98 ? 18.650 7.522 -13.924 1.00 78.44 98 PHE A N 1
ATOM 692 C CA . PHE A 1 98 ? 19.232 6.361 -14.594 1.00 78.44 98 PHE A CA 1
ATOM 693 C C . PHE A 1 98 ? 18.953 6.358 -16.107 1.00 78.44 98 PHE A C 1
ATOM 695 O O . PHE A 1 98 ? 19.867 6.171 -16.907 1.00 78.44 98 PHE A O 1
ATOM 702 N N . SER A 1 99 ? 17.713 6.640 -16.518 1.00 77.62 99 SER A N 1
ATOM 703 C CA . SER A 1 99 ? 17.316 6.727 -17.930 1.00 77.62 99 SER A CA 1
ATOM 704 C C . SER A 1 99 ? 18.082 7.822 -18.672 1.00 77.62 99 SER A C 1
ATOM 706 O O . SER A 1 99 ? 18.556 7.596 -19.784 1.00 77.62 99 SER A O 1
ATOM 708 N N . THR A 1 100 ? 18.279 8.991 -18.052 1.00 80.12 100 THR A N 1
ATOM 709 C CA . THR A 1 100 ? 19.097 10.058 -18.646 1.00 80.12 100 THR A CA 1
ATOM 710 C C . THR A 1 100 ? 20.558 9.653 -18.796 1.00 80.12 100 THR A C 1
ATOM 712 O O . THR A 1 100 ? 21.167 9.988 -19.807 1.00 80.12 100 THR A O 1
ATOM 715 N N . ALA A 1 101 ? 21.105 8.900 -17.839 1.00 77.69 101 ALA A N 1
ATOM 716 C CA . ALA A 1 101 ? 22.493 8.450 -17.876 1.00 77.69 101 ALA A CA 1
ATOM 717 C C . ALA A 1 101 ? 22.742 7.368 -18.941 1.00 77.69 101 ALA A C 1
ATOM 719 O O . ALA A 1 101 ? 23.815 7.339 -19.534 1.00 77.69 101 ALA A O 1
ATOM 720 N N . VAL A 1 102 ? 21.764 6.488 -19.186 1.00 78.69 102 VAL A N 1
ATOM 721 C CA . VAL A 1 102 ? 21.920 5.338 -20.097 1.00 78.69 102 VAL A CA 1
ATOM 722 C C . VAL A 1 102 ? 21.407 5.631 -21.509 1.00 78.69 102 VAL A C 1
ATOM 724 O O . VAL A 1 102 ? 22.058 5.278 -22.486 1.00 78.69 102 VAL A O 1
ATOM 727 N N . ILE A 1 103 ? 20.235 6.258 -21.629 1.00 74.75 103 ILE A N 1
ATOM 728 C CA . ILE A 1 103 ? 19.486 6.400 -22.892 1.00 74.75 103 ILE A CA 1
ATOM 729 C C . ILE A 1 103 ? 19.550 7.850 -23.414 1.00 74.75 103 ILE A C 1
ATOM 731 O O . ILE A 1 103 ? 19.185 8.122 -24.555 1.00 74.75 103 ILE A O 1
ATOM 735 N N . GLY A 1 104 ? 19.998 8.810 -22.595 1.00 71.50 104 GLY A N 1
ATOM 736 C CA . GLY A 1 104 ? 20.024 10.235 -22.954 1.00 71.50 104 GLY A CA 1
ATOM 737 C C . GLY A 1 104 ? 18.636 10.887 -23.032 1.00 71.50 104 GLY A C 1
ATOM 738 O O . GLY A 1 104 ? 18.525 12.051 -23.406 1.00 71.50 104 GLY A O 1
ATOM 739 N N . SER A 1 105 ? 17.576 10.159 -22.663 1.00 68.50 105 SER A N 1
ATOM 740 C CA . SER A 1 105 ? 16.194 10.641 -22.637 1.00 68.50 105 SER A CA 1
ATOM 741 C C . SER A 1 105 ? 15.587 10.470 -21.238 1.00 68.50 105 SER A C 1
ATOM 743 O O . SER A 1 105 ? 15.724 9.397 -20.638 1.00 68.50 105 SER A O 1
ATOM 745 N N . PRO A 1 106 ? 14.896 11.493 -20.703 1.00 60.00 106 PRO A N 1
ATOM 746 C CA . PRO 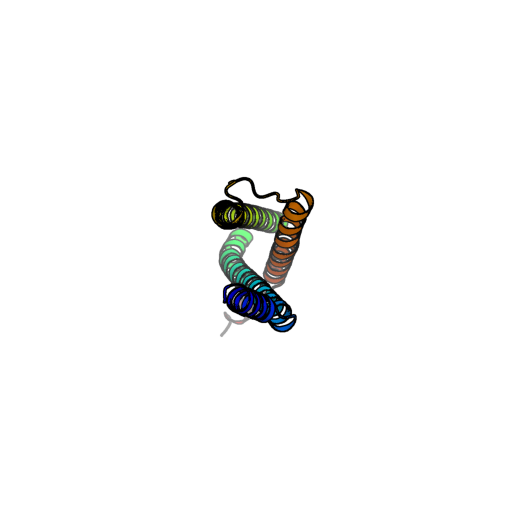A 1 106 ? 14.325 11.478 -19.358 1.00 60.00 106 PRO A CA 1
ATOM 747 C C . PRO A 1 106 ? 12.977 10.753 -19.256 1.00 60.00 106 PRO A C 1
ATOM 749 O O . PRO A 1 106 ? 12.331 10.876 -18.221 1.00 60.00 106 PRO A O 1
ATOM 752 N N . MET A 1 107 ? 12.521 10.044 -20.297 1.00 54.28 107 MET A N 1
ATOM 753 C CA . MET A 1 107 ? 11.208 9.386 -20.318 1.00 54.28 107 MET A CA 1
ATOM 754 C C . MET A 1 107 ? 11.326 7.879 -20.002 1.00 54.28 107 MET A C 1
ATOM 756 O O . MET A 1 107 ? 11.464 7.074 -20.926 1.00 54.28 107 MET A O 1
ATOM 760 N N . PRO A 1 108 ? 11.265 7.460 -18.723 1.00 60.50 108 PRO A N 1
ATOM 761 C CA . PRO A 1 108 ? 11.190 6.052 -18.357 1.00 60.50 108 PRO A CA 1
ATOM 762 C C . PRO A 1 108 ? 9.808 5.482 -18.708 1.00 60.50 108 PRO A C 1
ATOM 764 O O . PRO A 1 108 ? 8.773 6.021 -18.313 1.00 60.50 108 PRO A O 1
ATOM 767 N N . TYR A 1 109 ? 9.776 4.374 -19.449 1.00 60.66 109 TYR A N 1
ATOM 768 C CA . TYR A 1 109 ? 8.536 3.669 -19.771 1.00 60.66 109 TYR A CA 1
ATOM 769 C C . TYR A 1 109 ? 8.154 2.760 -18.595 1.00 60.66 109 TYR A C 1
ATOM 771 O O . TYR A 1 109 ? 8.671 1.654 -18.461 1.00 60.66 109 TYR A O 1
ATOM 779 N N . LEU A 1 110 ? 7.271 3.238 -17.718 1.00 60.31 110 LEU A N 1
ATOM 780 C CA . LEU A 1 110 ? 6.641 2.432 -16.670 1.00 60.31 110 LEU A CA 1
ATOM 781 C C . LEU A 1 110 ? 5.248 2.017 -17.162 1.00 60.31 110 LEU A C 1
ATOM 783 O O . LEU A 1 110 ? 4.360 2.870 -17.250 1.00 60.31 110 LEU A O 1
ATOM 787 N N . PRO A 1 111 ? 5.021 0.737 -17.510 1.00 73.00 111 PRO A N 1
ATOM 788 C CA . PRO A 1 111 ? 3.690 0.260 -17.857 1.00 73.00 111 PRO A CA 1
ATOM 789 C C . PRO A 1 111 ? 2.720 0.560 -16.708 1.00 73.00 111 PRO A C 1
ATOM 791 O O . PRO A 1 111 ? 2.972 0.186 -15.563 1.00 73.00 111 PRO A O 1
ATOM 794 N N . ALA A 1 112 ? 1.577 1.189 -17.000 1.00 69.94 112 ALA A N 1
ATOM 795 C CA . ALA A 1 112 ? 0.552 1.489 -15.988 1.00 69.94 112 ALA A CA 1
ATOM 796 C C . ALA A 1 112 ? 0.092 0.231 -15.213 1.00 69.94 112 ALA A C 1
ATOM 798 O O . ALA A 1 112 ? -0.338 0.316 -14.060 1.00 69.94 112 ALA A O 1
ATOM 799 N N . ALA A 1 113 ? 0.247 -0.941 -15.839 1.00 72.75 113 ALA A N 1
ATOM 800 C CA . ALA A 1 113 ? 0.034 -2.257 -15.255 1.00 72.75 113 ALA A CA 1
ATOM 801 C C . ALA A 1 113 ? 0.900 -2.530 -14.005 1.00 72.75 113 ALA A C 1
ATOM 803 O O . ALA A 1 113 ? 0.425 -3.140 -13.053 1.00 72.75 113 ALA A O 1
ATOM 804 N N . ASP A 1 114 ? 2.151 -2.080 -13.965 1.00 72.81 114 ASP A N 1
ATOM 805 C CA . ASP A 1 114 ? 3.038 -2.364 -12.830 1.00 72.81 114 ASP A CA 1
ATOM 806 C C . ASP A 1 114 ? 2.860 -1.350 -11.698 1.00 72.81 114 ASP A C 1
ATOM 808 O O . ASP A 1 114 ? 2.903 -1.716 -10.522 1.00 72.81 114 ASP A O 1
ATOM 812 N N . CYS A 1 115 ? 2.518 -0.103 -12.033 1.00 73.50 115 CYS A N 1
ATOM 813 C CA . CYS A 1 115 ? 2.149 0.907 -11.043 1.00 73.50 115 CYS A CA 1
ATOM 814 C C . CYS A 1 115 ? 0.946 0.462 -10.201 1.00 73.50 115 CYS A C 1
ATOM 816 O O . CYS A 1 115 ? 1.003 0.538 -8.972 1.00 73.50 115 CYS A O 1
ATOM 818 N N . TRP A 1 116 ? -0.125 -0.058 -10.820 1.00 78.12 116 TRP A N 1
ATOM 819 C CA . TRP A 1 116 ? -1.289 -0.498 -10.038 1.00 78.12 116 TRP A CA 1
ATOM 820 C C . TRP A 1 116 ? -0.960 -1.703 -9.150 1.00 78.12 116 TRP A C 1
ATOM 822 O O . TRP A 1 116 ? -1.484 -1.780 -8.044 1.00 78.12 116 TRP A O 1
ATOM 832 N N . ARG A 1 117 ? -0.068 -2.609 -9.579 1.00 79.31 117 ARG A N 1
ATOM 833 C CA . ARG A 1 117 ? 0.359 -3.767 -8.772 1.00 79.31 117 ARG A CA 1
ATOM 834 C C . ARG A 1 117 ? 1.092 -3.335 -7.507 1.00 79.31 117 ARG A C 1
ATOM 836 O O . ARG A 1 117 ? 0.857 -3.918 -6.453 1.00 79.31 117 ARG A O 1
ATOM 843 N N . ILE A 1 118 ? 1.931 -2.302 -7.590 1.00 78.19 118 ILE A N 1
ATOM 844 C CA . ILE A 1 118 ? 2.625 -1.729 -6.426 1.00 78.19 118 ILE A CA 1
ATOM 845 C C . ILE A 1 118 ? 1.613 -1.099 -5.467 1.00 78.19 118 ILE A C 1
ATOM 847 O O . ILE A 1 118 ? 1.639 -1.385 -4.270 1.00 78.19 118 ILE A O 1
ATOM 851 N N . VAL A 1 119 ? 0.686 -0.291 -5.990 1.00 80.50 119 VAL A N 1
ATOM 852 C CA . VAL A 1 119 ? -0.370 0.341 -5.183 1.00 80.50 119 VAL A CA 1
ATOM 853 C C . VAL A 1 119 ? -1.255 -0.713 -4.520 1.00 80.50 119 VAL A C 1
ATOM 855 O O . VAL A 1 119 ? -1.528 -0.628 -3.324 1.00 80.50 119 VAL A O 1
ATOM 858 N N . ALA A 1 120 ? -1.660 -1.738 -5.269 1.00 82.88 120 ALA A N 1
ATOM 859 C CA . ALA A 1 120 ? -2.457 -2.844 -4.760 1.00 82.88 120 ALA A CA 1
ATOM 860 C C . ALA A 1 120 ? -1.697 -3.652 -3.707 1.00 82.88 120 ALA A C 1
ATOM 862 O O . ALA A 1 120 ? -2.284 -3.994 -2.690 1.00 82.88 120 ALA A O 1
ATOM 863 N N . GLY A 1 121 ? -0.401 -3.913 -3.903 1.00 81.81 121 GLY A N 1
ATOM 864 C CA . GLY A 1 121 ? 0.446 -4.588 -2.920 1.00 81.81 121 GLY A CA 1
ATOM 865 C C . GLY A 1 121 ? 0.597 -3.786 -1.627 1.00 81.81 121 GLY A C 1
ATOM 866 O O . GLY A 1 121 ? 0.427 -4.337 -0.541 1.00 81.81 121 GLY A O 1
ATOM 867 N N . ALA A 1 122 ? 0.838 -2.476 -1.729 1.00 80.69 122 ALA A N 1
ATOM 868 C CA . ALA A 1 122 ? 0.918 -1.583 -0.574 1.00 80.69 122 ALA A CA 1
ATOM 869 C C . ALA A 1 122 ? -0.415 -1.532 0.189 1.00 80.69 1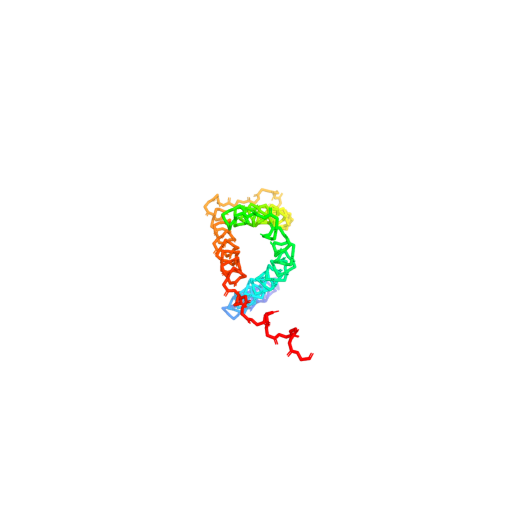22 ALA A C 1
ATOM 871 O O . ALA A 1 122 ? -0.441 -1.718 1.404 1.00 80.69 122 ALA A O 1
ATOM 872 N N . ALA A 1 123 ? -1.534 -1.367 -0.523 1.00 80.88 123 ALA A N 1
ATOM 873 C CA . ALA A 1 123 ? -2.865 -1.388 0.075 1.00 80.88 123 ALA A CA 1
ATOM 874 C C . ALA A 1 123 ? -3.186 -2.752 0.710 1.00 80.88 123 ALA A C 1
ATOM 876 O O . ALA A 1 123 ? -3.662 -2.806 1.843 1.00 80.88 123 ALA A O 1
ATOM 877 N N . ALA A 1 124 ? -2.872 -3.853 0.024 1.00 84.06 124 ALA A N 1
ATOM 878 C CA . ALA A 1 124 ? -3.067 -5.211 0.519 1.00 84.06 124 ALA A CA 1
ATOM 879 C C . ALA A 1 124 ? -2.184 -5.542 1.724 1.00 84.06 124 ALA A C 1
ATOM 881 O O . ALA A 1 124 ? -2.520 -6.456 2.463 1.00 84.06 124 ALA A O 1
ATOM 882 N N . LEU A 1 125 ? -1.086 -4.820 1.953 1.00 80.06 125 LEU A N 1
ATOM 883 C CA . LEU A 1 125 ? -0.281 -4.962 3.161 1.00 80.06 125 LEU A CA 1
ATOM 884 C C . LEU A 1 125 ? -0.832 -4.095 4.302 1.00 80.06 125 LEU A C 1
ATOM 886 O O . LEU A 1 125 ? -1.055 -4.589 5.407 1.00 80.06 125 LEU A O 1
ATOM 890 N N . THR A 1 126 ? -1.071 -2.805 4.046 1.00 78.00 126 THR A N 1
ATOM 891 C CA . THR A 1 126 ? -1.460 -1.859 5.099 1.00 78.00 126 THR A CA 1
ATOM 892 C C . THR A 1 126 ? -2.881 -2.108 5.594 1.00 78.00 126 THR A C 1
ATOM 894 O O . THR A 1 126 ? -3.099 -2.142 6.799 1.00 78.00 126 THR A O 1
ATOM 897 N N . VAL A 1 127 ? -3.852 -2.341 4.707 1.00 77.88 127 VAL A N 1
ATOM 898 C CA . VAL A 1 127 ? -5.263 -2.516 5.095 1.00 77.88 127 VAL A CA 1
ATOM 899 C C . VAL A 1 127 ? -5.464 -3.683 6.074 1.00 77.88 127 VAL A C 1
ATOM 901 O O . VAL A 1 127 ? -6.045 -3.450 7.136 1.00 77.88 127 VAL A O 1
ATOM 904 N N . PRO A 1 128 ? -4.982 -4.915 5.818 1.00 79.75 128 PRO A N 1
ATOM 905 C CA . PRO A 1 128 ? -5.133 -5.993 6.787 1.00 79.75 128 PRO A CA 1
ATOM 906 C C . PRO A 1 128 ? -4.286 -5.782 8.037 1.00 79.75 128 PRO A C 1
ATOM 908 O O . PRO A 1 128 ? -4.743 -6.171 9.104 1.00 79.75 128 PRO A O 1
ATOM 911 N N . ALA A 1 129 ? -3.118 -5.132 7.964 1.00 77.62 129 ALA A N 1
ATOM 912 C CA . ALA A 1 129 ? -2.359 -4.786 9.168 1.00 77.62 129 ALA A CA 1
ATOM 913 C C . ALA A 1 129 ? -3.164 -3.843 10.086 1.00 77.62 129 ALA A C 1
ATOM 915 O O . ALA A 1 129 ? -3.223 -4.058 11.296 1.00 77.62 129 ALA A O 1
ATOM 916 N N . VAL A 1 130 ? -3.861 -2.858 9.513 1.00 75.38 130 VAL A N 1
ATOM 917 C CA . VAL A 1 130 ? -4.727 -1.909 10.239 1.00 75.38 130 VAL A CA 1
ATOM 918 C C . VAL A 1 130 ? -5.942 -2.607 10.810 1.00 75.38 130 VAL A C 1
ATOM 920 O O . VAL A 1 130 ? -6.264 -2.430 11.981 1.00 75.38 130 VAL A O 1
ATOM 923 N N . VAL A 1 131 ? -6.612 -3.423 9.998 1.00 75.25 131 VAL A N 1
ATOM 924 C CA . VAL A 1 131 ? -7.802 -4.159 10.426 1.00 75.25 131 VAL A CA 1
ATOM 925 C C . VAL A 1 131 ? -7.436 -5.168 11.512 1.00 75.25 131 VAL A C 1
ATOM 927 O O . VAL A 1 131 ? -8.115 -5.225 12.532 1.00 75.25 131 VAL A O 1
ATOM 930 N N . ALA A 1 132 ? -6.348 -5.922 11.347 1.00 76.25 132 ALA A N 1
ATOM 931 C CA . ALA A 1 132 ? -5.877 -6.883 12.339 1.00 76.25 132 ALA A CA 1
ATOM 932 C C . ALA A 1 132 ? -5.527 -6.193 13.658 1.00 76.25 132 ALA A C 1
ATOM 934 O O . ALA A 1 132 ? -5.997 -6.634 14.705 1.00 76.25 132 ALA A O 1
ATOM 935 N N . THR A 1 133 ? -4.784 -5.085 13.607 1.00 68.06 133 THR A N 1
ATOM 936 C CA . THR A 1 133 ? -4.405 -4.315 14.801 1.00 68.06 133 THR A CA 1
ATOM 937 C C . THR A 1 133 ? -5.624 -3.679 15.470 1.00 68.06 133 THR A C 1
ATOM 939 O O . THR A 1 133 ? -5.786 -3.786 16.683 1.00 68.06 133 THR A O 1
ATOM 942 N N . GLY A 1 134 ? -6.533 -3.082 14.696 1.00 66.56 134 GLY A N 1
ATOM 943 C CA . GLY A 1 134 ? -7.773 -2.495 15.207 1.00 66.56 134 GLY A CA 1
ATOM 944 C C . GLY A 1 134 ? -8.701 -3.536 15.840 1.00 66.56 134 GLY A C 1
ATOM 945 O O . GLY A 1 134 ? -9.278 -3.296 16.899 1.00 66.56 134 GLY A O 1
ATOM 946 N N . LEU A 1 135 ? -8.807 -4.727 15.244 1.00 68.12 135 LEU A N 1
ATOM 947 C CA . LEU A 1 135 ? -9.563 -5.846 15.813 1.00 68.12 135 LEU A CA 1
ATOM 948 C C . LEU A 1 135 ? -8.902 -6.406 17.076 1.00 68.12 135 LEU A C 1
ATOM 950 O O . LEU A 1 135 ? -9.614 -6.739 18.022 1.00 68.12 135 LEU A O 1
ATOM 954 N N . TRP A 1 136 ? -7.571 -6.503 17.105 1.00 67.25 136 TRP A N 1
ATOM 955 C CA . TRP A 1 136 ? -6.810 -6.921 18.285 1.00 67.25 136 TRP A CA 1
ATOM 956 C C . TRP A 1 136 ? -6.992 -5.950 19.449 1.00 67.25 136 TRP A C 1
ATOM 958 O O . TRP A 1 136 ? -7.307 -6.381 20.555 1.00 67.25 136 TRP A O 1
ATOM 968 N N . ALA A 1 137 ? -6.894 -4.647 19.189 1.00 60.59 137 ALA A N 1
ATOM 969 C CA . ALA A 1 137 ? -7.087 -3.610 20.196 1.00 60.59 137 ALA A CA 1
ATOM 970 C C . ALA A 1 137 ? -8.494 -3.678 20.816 1.00 60.59 137 ALA A C 1
ATOM 972 O O . ALA A 1 137 ? -8.648 -3.645 22.031 1.00 60.59 137 ALA A O 1
ATOM 973 N N . VAL A 1 138 ? -9.533 -3.882 19.999 1.00 62.94 138 VAL A N 1
ATOM 974 C CA . VAL A 1 138 ? -10.922 -3.996 20.486 1.00 62.94 138 VAL A CA 1
ATOM 975 C C . VAL A 1 138 ? -11.195 -5.327 21.210 1.00 62.94 138 VAL A C 1
ATOM 977 O O . VAL A 1 138 ? -12.160 -5.417 21.976 1.00 62.94 138 VAL A O 1
ATOM 980 N N . ARG A 1 139 ? -10.366 -6.355 20.981 1.00 63.16 139 ARG A N 1
ATOM 981 C CA . ARG A 1 139 ? -10.449 -7.674 21.631 1.00 63.16 139 ARG A CA 1
ATOM 982 C C . ARG A 1 139 ? -9.621 -7.798 22.914 1.00 63.16 139 ARG A C 1
ATOM 984 O O . ARG A 1 139 ? -9.771 -8.814 23.588 1.00 63.16 139 ARG A O 1
ATOM 991 N N . GLY A 1 140 ? -8.812 -6.797 23.271 1.00 56.66 140 GLY A N 1
ATOM 992 C CA . GLY A 1 140 ? -8.087 -6.755 24.543 1.00 56.66 140 GLY A CA 1
ATOM 993 C C . GLY A 1 140 ? -9.044 -6.971 25.728 1.00 56.66 140 GLY A C 1
ATOM 994 O O . GLY A 1 140 ? -10.007 -6.206 25.856 1.00 56.66 140 GLY A O 1
ATOM 995 N N . PRO A 1 141 ? -8.854 -8.007 26.566 1.00 49.44 141 PRO A N 1
ATOM 996 C CA . PRO A 1 141 ? -9.770 -8.321 27.655 1.00 49.44 141 PRO A CA 1
ATOM 997 C C . PRO A 1 141 ? -9.853 -7.153 28.642 1.00 49.44 141 PRO A C 1
ATOM 999 O O . PRO A 1 141 ? -8.910 -6.856 29.366 1.00 49.44 141 PRO A O 1
ATOM 1002 N N . ALA A 1 142 ? -11.017 -6.506 28.718 1.00 53.41 142 ALA A N 1
ATOM 1003 C CA . ALA A 1 142 ? -11.313 -5.474 29.716 1.00 53.41 142 ALA A CA 1
ATOM 1004 C C . ALA A 1 142 ? -11.358 -6.021 31.163 1.00 53.41 142 ALA A C 1
ATOM 1006 O O . ALA A 1 142 ? -11.666 -5.282 32.093 1.00 53.41 142 ALA A O 1
ATOM 1007 N N . THR A 1 143 ? -11.084 -7.313 31.356 1.00 53.59 143 THR A N 1
ATOM 1008 C CA . THR A 1 143 ? -11.197 -8.021 32.633 1.00 53.59 143 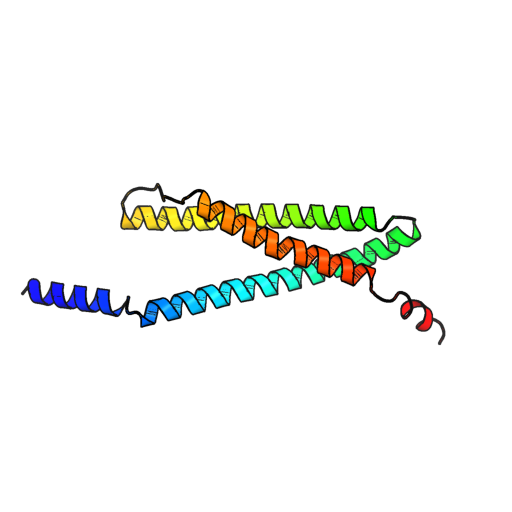THR A CA 1
ATOM 1009 C C . THR A 1 143 ? -9.961 -7.884 33.523 1.00 53.59 143 THR A C 1
ATOM 1011 O O . THR A 1 143 ? -10.095 -8.043 34.729 1.00 53.59 143 THR A O 1
ATOM 1014 N N . GLU A 1 144 ? -8.783 -7.541 32.988 1.00 56.53 144 GLU A N 1
ATOM 1015 C CA . GLU A 1 144 ? -7.558 -7.395 33.805 1.00 56.53 144 GLU A CA 1
ATOM 1016 C C . GLU A 1 144 ? -7.468 -6.042 34.531 1.00 56.53 144 GLU A C 1
ATOM 1018 O O . GLU A 1 144 ? -6.908 -5.956 35.619 1.00 56.53 144 GLU A O 1
ATOM 1023 N N . LEU A 1 145 ? -8.092 -4.989 33.994 1.00 53.09 145 LEU A N 1
ATOM 1024 C CA . LEU A 1 145 ? -8.058 -3.646 34.595 1.00 53.09 145 LEU A CA 1
ATOM 1025 C C . LEU A 1 145 ? -9.035 -3.463 35.770 1.00 53.09 145 LEU A C 1
ATOM 1027 O O . LEU A 1 145 ? -8.949 -2.465 36.478 1.00 53.09 145 LEU A O 1
ATOM 1031 N N . VAL A 1 146 ? -9.944 -4.417 35.996 1.00 54.69 146 VAL A N 1
ATOM 1032 C CA . VAL A 1 146 ? -10.863 -4.422 37.150 1.00 54.69 146 VAL A CA 1
ATOM 1033 C C . VAL A 1 146 ? -10.281 -5.200 38.341 1.00 54.69 146 VAL A C 1
ATOM 1035 O O . VAL A 1 146 ? -10.685 -4.950 39.470 1.00 54.69 146 VAL A O 1
ATOM 1038 N N . GLY A 1 147 ? -9.303 -6.090 38.121 1.00 47.56 147 GLY A N 1
ATOM 1039 C CA . GLY A 1 147 ? -8.672 -6.884 39.187 1.00 47.56 147 GLY A CA 1
ATOM 1040 C C . GLY A 1 147 ? -7.449 -6.239 39.850 1.00 47.56 147 GLY A C 1
ATOM 1041 O O . GLY A 1 147 ? -7.077 -6.638 40.942 1.00 47.56 147 GLY A O 1
ATOM 1042 N N . ALA A 1 148 ? -6.829 -5.233 39.224 1.00 56.88 148 ALA A N 1
ATOM 1043 C CA . ALA A 1 148 ? -5.611 -4.593 39.742 1.00 56.88 148 ALA A CA 1
ATOM 1044 C C . ALA A 1 148 ? -5.871 -3.420 40.713 1.00 56.88 148 ALA A C 1
ATOM 1046 O O . ALA A 1 148 ? -4.928 -2.777 41.163 1.00 56.88 148 ALA A O 1
ATOM 1047 N N . GLY A 1 149 ? -7.141 -3.099 40.991 1.00 48.31 149 GLY A N 1
ATOM 1048 C CA . GLY A 1 149 ? -7.548 -2.020 41.901 1.00 48.31 149 GLY A CA 1
ATOM 1049 C C . GLY A 1 149 ? -8.128 -2.505 43.231 1.00 48.31 149 GLY A C 1
ATOM 1050 O O . GLY A 1 149 ? -8.735 -1.707 43.941 1.00 48.31 149 GLY A O 1
ATOM 1051 N N . SER A 1 150 ? -8.011 -3.799 43.533 1.00 53.12 150 SER A N 1
ATOM 1052 C CA . SER A 1 150 ? -8.586 -4.426 44.726 1.00 53.12 150 SER A CA 1
ATOM 1053 C C . SER A 1 150 ? -7.547 -5.122 45.607 1.00 53.12 150 SER A C 1
ATOM 1055 O O . SER A 1 150 ? -7.884 -6.148 46.185 1.00 53.12 150 SER A O 1
ATOM 1057 N N . ASP A 1 151 ? -6.333 -4.572 45.702 1.00 47.72 151 ASP A N 1
ATOM 1058 C CA . ASP A 1 151 ? -5.321 -4.925 46.710 1.00 47.72 151 ASP A CA 1
ATOM 1059 C C . ASP A 1 151 ? -4.676 -3.653 47.288 1.00 47.72 151 ASP A C 1
ATOM 1061 O O . ASP A 1 151 ? -4.396 -2.718 46.497 1.00 47.72 151 ASP A O 1
#

Mean predicted aligned error: 12.6 Å

pLDDT: mean 74.42, std 11.2, range [47.56, 96.0]

Radius of gyration: 24.55 Å; Cα contacts (8 Å, |Δi|>4): 49; chains: 1; bounding box: 66×27×77 Å

Foldseek 3Di:
DVVVVVVVVVVVVDVCPDPVVVVVVVVVVVVVVVVVLVVLLVVLLVVVVVVLVVVVVVVVVPDDLVVVLVVLLVVLVVVLVVVLVVVCVVCLVVQQVVCCVPVVHSDDDDPVVVSVVVSVVSCVSRVVSSVVSSVVSVVPDPVVVVPVVPD

Sequence (151 aa):
MTSTAEHAADAAGTSVTSDTDVWLRQAELALLVRFAAVSTVNTLVAVTAERHRECAVMRLTGATRGQLLRMLTAEALLTTAVGVLIGAAVVGAASAAFSTAVIGSPMPYLPAADCWRIVAGAAALTVPAVVATGLWAVRGPATELVGAGSD

Nearest PDB structures (foldseek):
  7w78-assembly1_B  TM=7.232E-01  e=2.886E-02  Corynebacterium diphtheriae NCTC 13129
  8i6s-assembly1_A  TM=6.026E-01  e=1.669E-01  Pseudomonas aeruginosa
  8x61-assembly1_C  TM=7.152E-01  e=7.574E-01  Escherichia coli K-12

Secondary structure (DSSP, 8-state):
-HHHHHHHHHHHHHHTTSHHHHHHHHHHHHHHHHHHHHHHHHHHHHHHHHHHHHHHHHHHTT--HHHHHHHHHHHHHHHHHHHHHHHHHHHHHHHHHHHHHHHS-S-----HHHHHHHHHHHHHHHHHHHHHHHHHHHHS-TTSTTTTT--